Protein AF-A0A496XN53-F1 (afdb_monomer)

Foldseek 3Di:
DPPPVVV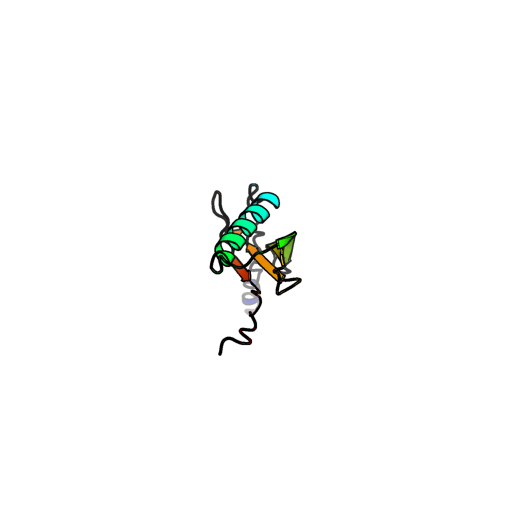VVPPDPPPPLPLQDAPPLPDPVVVQVVLVVVVCVVCVVPVPWDKDFDDWDWDWDQDPSSWIKIKIWTFIATPVGHGWIWMWMFTNVQDDPNDRDTPDTDGPPDPPPPPDDD

Mean predicted aligned error: 11.01 Å

pLDDT: mean 79.46, std 17.75, range [36.06, 97.62]

Sequence (118 aa):
MRLILAFLLLTSIQGYAQDSNFPFWFSSERAKIQAIKEFISSMNIQPEVLYKLTRVSFSKDTYISGSITAEVSIYFETYSCKNNIFKVTWYPNSCSENYCTPFLIQSYPCRQNLLNGD

Solvent-accessible surface area (backbone atoms only — not comparable to full-atom values): 7449 Å² total; per-residue (Å²): 145,89,84,69,76,76,69,69,76,70,70,6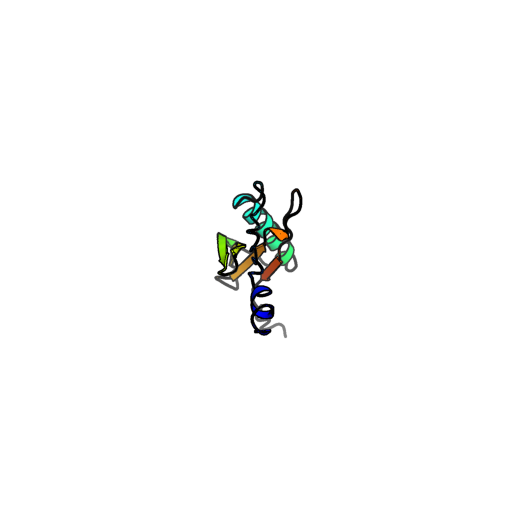6,84,78,77,72,69,74,68,55,64,63,57,91,83,71,39,71,66,56,51,46,55,52,44,51,51,53,48,50,66,65,51,63,80,46,82,88,64,63,75,45,77,78,46,79,48,74,50,73,50,73,44,96,75,54,49,41,38,39,38,31,41,37,30,32,30,43,94,92,43,74,85,31,50,37,37,34,30,34,43,34,86,42,46,58,102,86,50,65,52,68,75,43,79,47,73,60,72,77,78,71,78,86,75,83,90,134

Structure (mmCIF, N/CA/C/O backbone):
data_AF-A0A496XN53-F1
#
_entry.id   AF-A0A496XN53-F1
#
loop_
_atom_site.group_PDB
_atom_site.id
_atom_site.type_symbol
_atom_site.label_atom_id
_atom_site.label_alt_id
_atom_site.label_comp_id
_atom_site.label_asym_id
_atom_site.label_entity_id
_atom_site.label_seq_id
_atom_site.pdbx_PDB_ins_code
_atom_site.Cartn_x
_atom_site.Cartn_y
_atom_site.Cartn_z
_atom_site.occupancy
_atom_site.B_iso_or_equiv
_atom_site.auth_seq_id
_atom_site.auth_comp_id
_atom_site.auth_asym_id
_atom_site.auth_atom_id
_atom_site.pdbx_PDB_model_num
ATOM 1 N N . MET A 1 1 ? 34.261 -37.174 -38.606 1.00 47.75 1 MET A N 1
ATOM 2 C CA . MET A 1 1 ? 34.236 -35.699 -38.468 1.00 47.75 1 MET A CA 1
ATOM 3 C C . MET A 1 1 ? 32.877 -35.143 -38.927 1.00 47.75 1 MET A C 1
ATOM 5 O O . MET A 1 1 ? 32.786 -34.545 -39.986 1.00 47.75 1 MET A O 1
ATOM 9 N N . ARG A 1 2 ? 31.790 -35.415 -38.184 1.00 53.19 2 ARG A N 1
ATOM 10 C CA . ARG A 1 2 ? 30.412 -34.935 -38.469 1.00 53.19 2 ARG A CA 1
ATOM 11 C C . ARG A 1 2 ? 29.575 -34.771 -37.181 1.00 53.19 2 ARG A C 1
ATOM 13 O O . ARG A 1 2 ? 28.380 -35.021 -37.183 1.00 53.19 2 ARG A O 1
ATOM 20 N N . LEU A 1 3 ? 30.204 -34.411 -36.059 1.00 50.91 3 LEU A N 1
ATOM 21 C CA . LEU A 1 3 ? 29.542 -34.437 -34.740 1.00 50.91 3 LEU A CA 1
ATOM 22 C C . LEU A 1 3 ? 29.861 -33.217 -33.861 1.00 50.91 3 LEU A C 1
ATOM 24 O O . LEU A 1 3 ? 29.775 -33.294 -32.645 1.00 50.91 3 LEU A O 1
ATOM 28 N N . ILE A 1 4 ? 30.253 -32.092 -34.472 1.00 56.03 4 ILE A N 1
ATOM 29 C CA . ILE A 1 4 ? 30.646 -30.871 -33.737 1.00 56.03 4 ILE A CA 1
ATOM 30 C C . ILE A 1 4 ? 29.710 -29.683 -34.040 1.00 56.03 4 ILE A C 1
ATOM 32 O O . ILE A 1 4 ? 29.687 -28.713 -33.293 1.00 56.03 4 ILE A O 1
ATOM 36 N N . LEU A 1 5 ? 28.850 -29.760 -35.066 1.00 52.28 5 LEU A N 1
ATOM 37 C CA . LEU A 1 5 ? 27.966 -28.636 -35.419 1.00 52.28 5 LEU A CA 1
ATOM 38 C C . LEU A 1 5 ? 26.712 -28.486 -34.540 1.00 52.28 5 LEU A C 1
ATOM 40 O O . LEU A 1 5 ? 26.126 -27.411 -34.529 1.00 52.28 5 LEU A O 1
ATOM 44 N N . ALA A 1 6 ? 26.302 -29.507 -33.782 1.00 54.91 6 ALA A N 1
ATOM 45 C CA . ALA A 1 6 ? 25.071 -29.424 -32.987 1.00 54.91 6 ALA A CA 1
ATOM 46 C C . ALA A 1 6 ? 25.243 -28.674 -31.650 1.00 54.91 6 ALA A C 1
ATOM 48 O O . ALA A 1 6 ? 24.259 -28.217 -31.078 1.00 54.91 6 ALA A O 1
ATOM 49 N N . PHE A 1 7 ? 26.476 -28.508 -31.156 1.00 51.50 7 PHE A N 1
ATOM 50 C CA . PHE A 1 7 ? 26.728 -27.873 -29.854 1.00 51.50 7 PHE A CA 1
ATOM 51 C C . PHE A 1 7 ? 26.786 -26.335 -29.925 1.00 51.50 7 PHE A C 1
ATOM 53 O O . PHE A 1 7 ? 26.658 -25.661 -28.908 1.00 51.50 7 PHE A O 1
ATOM 60 N N . LEU A 1 8 ? 26.922 -25.766 -31.129 1.00 51.31 8 LEU A N 1
ATOM 61 C CA . LEU A 1 8 ? 26.965 -24.315 -31.356 1.00 51.31 8 LEU A CA 1
ATOM 62 C C . LEU A 1 8 ? 25.579 -23.652 -31.426 1.00 51.31 8 LEU A C 1
ATOM 64 O O . LEU A 1 8 ? 25.502 -22.433 -31.483 1.00 51.31 8 LEU A O 1
ATOM 68 N N . LEU A 1 9 ? 24.488 -24.425 -31.369 1.00 50.50 9 LEU A N 1
ATOM 69 C CA . LEU A 1 9 ? 23.118 -23.899 -31.248 1.00 50.50 9 LEU A CA 1
ATOM 70 C C . LEU A 1 9 ? 22.667 -23.706 -29.788 1.00 50.50 9 LEU A C 1
ATOM 72 O O . LEU A 1 9 ? 21.555 -23.250 -29.546 1.00 50.50 9 LEU A O 1
ATOM 76 N N . LEU A 1 10 ? 23.526 -24.020 -28.811 1.00 52.69 10 LEU A N 1
ATOM 77 C CA . LEU A 1 10 ? 23.281 -23.771 -27.384 1.00 52.69 10 LEU A CA 1
ATOM 78 C C . LEU A 1 10 ? 23.838 -22.417 -26.912 1.00 52.69 10 LEU A C 1
ATOM 80 O O . LEU A 1 10 ? 23.864 -22.145 -25.711 1.00 52.69 10 LEU A O 1
ATOM 84 N N . THR A 1 11 ? 24.295 -21.554 -27.826 1.00 52.69 11 THR A N 1
ATOM 85 C CA . THR A 1 11 ? 24.772 -20.215 -27.472 1.00 52.69 11 THR A CA 1
ATOM 86 C C . THR A 1 11 ? 23.610 -19.346 -27.006 1.00 52.69 11 THR A C 1
ATOM 88 O O . THR A 1 11 ? 22.884 -18.758 -27.803 1.00 52.69 11 THR A O 1
ATOM 91 N N . SER A 1 12 ? 23.486 -19.283 -25.681 1.00 52.75 12 SER A N 1
ATOM 92 C CA . SER A 1 12 ? 23.021 -18.138 -24.905 1.00 52.75 12 SER A CA 1
ATOM 93 C C . SER A 1 12 ? 21.738 -17.486 -25.416 1.00 52.75 12 SER A C 1
ATOM 95 O O . SER A 1 12 ? 21.775 -16.447 -26.077 1.00 52.75 12 SER A O 1
ATOM 97 N N . ILE A 1 13 ? 20.594 -18.016 -24.979 1.00 55.91 13 ILE A N 1
ATOM 98 C CA . ILE A 1 13 ? 19.444 -17.143 -24.741 1.00 55.91 13 ILE A CA 1
ATOM 99 C C . ILE A 1 13 ? 19.921 -16.173 -23.658 1.00 55.91 13 ILE A C 1
ATOM 101 O O . ILE A 1 13 ? 20.003 -16.533 -22.484 1.00 55.91 13 ILE A O 1
ATOM 105 N N . GLN A 1 14 ? 20.335 -14.973 -24.059 1.00 47.38 14 GLN A N 1
ATOM 106 C CA . GLN A 1 14 ? 20.513 -13.871 -23.129 1.00 47.38 14 GLN A CA 1
ATOM 107 C C . GLN A 1 14 ? 19.115 -13.556 -22.605 1.00 47.38 14 GLN A C 1
ATOM 109 O O . GLN A 1 14 ? 18.349 -12.815 -23.216 1.00 47.38 14 GLN A O 1
ATOM 114 N N . GLY A 1 15 ? 18.744 -14.223 -21.512 1.00 48.41 15 GLY A N 1
ATOM 115 C CA . GLY A 1 15 ? 17.586 -13.864 -20.719 1.00 48.41 15 GLY A CA 1
ATOM 116 C C . GLY A 1 15 ? 17.880 -12.506 -20.112 1.00 48.41 15 GLY A C 1
ATOM 117 O O . GLY A 1 15 ? 18.412 -12.418 -19.010 1.00 48.41 15 GLY A O 1
ATOM 118 N N . TYR A 1 16 ? 17.609 -11.447 -20.866 1.00 50.66 16 TYR A N 1
ATOM 119 C CA . TYR A 1 16 ? 17.582 -10.106 -20.326 1.00 50.66 16 TYR A CA 1
ATOM 120 C C . TYR A 1 16 ? 16.410 -10.069 -19.346 1.00 50.66 16 TYR A C 1
ATOM 122 O O . TYR A 1 16 ? 15.253 -9.976 -19.753 1.00 50.66 16 TYR A O 1
ATOM 130 N N . ALA A 1 17 ? 16.703 -10.201 -18.051 1.00 50.91 17 ALA A N 1
ATOM 131 C CA . ALA A 1 17 ? 15.797 -9.737 -17.016 1.00 50.91 17 ALA A CA 1
ATOM 132 C C . ALA A 1 17 ? 15.671 -8.230 -17.243 1.00 50.91 17 ALA A C 1
ATOM 134 O O . ALA A 1 17 ? 16.588 -7.463 -16.960 1.00 50.91 17 ALA A O 1
ATOM 135 N N . GLN A 1 18 ? 14.605 -7.819 -17.923 1.00 52.44 18 GLN A N 1
ATOM 136 C CA . GLN A 1 18 ? 14.360 -6.414 -18.173 1.00 52.44 18 GLN A CA 1
ATOM 137 C C . GLN A 1 18 ? 13.988 -5.812 -16.819 1.00 52.44 18 GLN A C 1
ATOM 139 O O . GLN A 1 18 ? 12.891 -6.058 -16.317 1.00 52.44 18 GLN A O 1
ATOM 144 N N . ASP A 1 19 ? 14.925 -5.091 -16.204 1.00 58.47 19 ASP A N 1
ATOM 145 C CA . ASP A 1 19 ? 14.693 -4.352 -14.966 1.00 58.47 19 ASP A CA 1
ATOM 146 C C . ASP A 1 19 ? 13.572 -3.336 -15.215 1.00 58.47 19 ASP A C 1
ATOM 148 O O . ASP A 1 19 ? 13.784 -2.232 -15.726 1.00 58.47 19 ASP A O 1
ATOM 152 N N . SER A 1 20 ? 12.334 -3.718 -14.910 1.00 75.75 20 SER A N 1
ATOM 153 C CA . SER A 1 20 ? 11.208 -2.801 -14.981 1.00 75.75 20 SER A CA 1
ATOM 154 C C . SER A 1 20 ? 11.336 -1.857 -13.791 1.00 75.75 20 SER A C 1
ATOM 156 O O . SER A 1 20 ? 11.183 -2.286 -12.651 1.00 75.75 20 SER A O 1
ATOM 158 N N . ASN A 1 21 ? 11.647 -0.587 -14.031 1.00 87.62 21 ASN A N 1
ATOM 159 C CA . ASN A 1 21 ? 11.671 0.434 -12.987 1.00 87.62 21 ASN A CA 1
ATOM 160 C C . ASN A 1 21 ? 10.296 1.082 -12.846 1.00 87.62 21 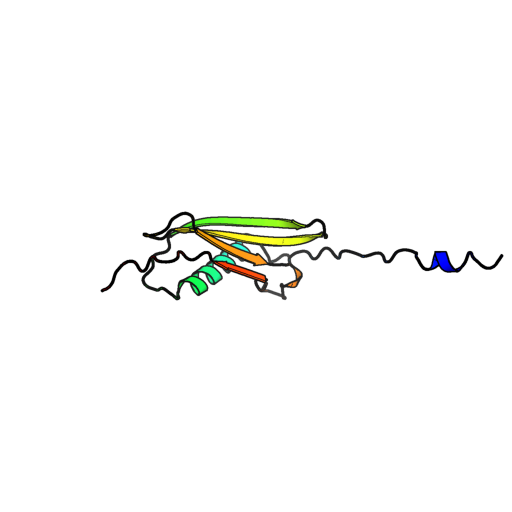ASN A C 1
ATOM 162 O O . ASN A 1 21 ? 9.579 1.261 -13.831 1.00 87.62 21 ASN A O 1
ATOM 166 N N . PHE A 1 22 ? 9.933 1.469 -11.621 1.00 91.25 22 PHE A N 1
ATOM 167 C CA . PHE A 1 22 ? 8.737 2.282 -11.411 1.00 91.25 22 PHE A CA 1
ATOM 168 C C . PHE A 1 22 ? 8.844 3.607 -12.185 1.00 91.25 22 PHE A C 1
ATOM 170 O O . PHE A 1 22 ? 9.931 4.194 -12.224 1.00 91.25 22 PHE A O 1
ATOM 177 N N . PRO A 1 23 ? 7.736 4.123 -12.748 1.00 91.38 23 PRO A N 1
ATOM 178 C CA . PRO A 1 23 ? 7.726 5.439 -13.375 1.00 91.38 23 PRO A CA 1
ATOM 179 C C . PRO A 1 23 ? 8.199 6.537 -12.415 1.00 91.38 23 PRO A C 1
ATOM 181 O O . PRO A 1 23 ? 7.972 6.455 -11.208 1.00 91.38 23 PRO A O 1
ATOM 184 N N . PHE A 1 24 ? 8.795 7.608 -12.947 1.00 91.81 24 PHE A N 1
ATOM 185 C CA . PHE A 1 24 ? 9.355 8.704 -12.138 1.00 91.81 24 PHE A CA 1
ATOM 186 C C . PHE A 1 24 ? 8.325 9.365 -11.207 1.00 91.81 24 PHE A C 1
ATOM 188 O O . PHE A 1 24 ? 8.673 9.879 -10.145 1.00 91.81 24 PHE A O 1
ATOM 195 N N . TRP A 1 25 ? 7.048 9.353 -11.597 1.00 92.88 25 TRP A N 1
ATOM 196 C CA . TRP A 1 25 ? 5.961 9.914 -10.806 1.00 92.88 25 TRP A CA 1
ATOM 197 C C . TRP A 1 25 ? 5.514 8.986 -9.667 1.00 92.88 25 TRP A C 1
ATOM 199 O O . TRP A 1 25 ? 4.773 9.432 -8.793 1.00 92.88 25 TRP A O 1
ATOM 209 N N . PHE A 1 26 ? 5.927 7.714 -9.637 1.00 93.00 26 PHE A N 1
ATOM 210 C CA . PHE A 1 26 ? 5.604 6.783 -8.557 1.00 93.00 26 PHE A CA 1
ATOM 211 C C . PHE A 1 26 ? 6.552 7.008 -7.368 1.00 93.00 26 PHE A C 1
ATOM 213 O O . PHE A 1 26 ? 7.580 6.345 -7.192 1.00 93.00 26 PHE A O 1
ATOM 220 N N . SER A 1 27 ? 6.209 8.003 -6.551 1.00 94.12 27 SER A N 1
ATOM 221 C CA . SER A 1 27 ? 6.928 8.343 -5.324 1.00 94.12 27 SER A CA 1
ATOM 222 C C . SER A 1 27 ? 6.404 7.564 -4.116 1.00 94.12 27 SER A C 1
ATOM 224 O O . SER A 1 27 ? 5.269 7.084 -4.100 1.00 94.12 27 SER A O 1
ATOM 226 N N . SER A 1 28 ? 7.216 7.487 -3.058 1.00 95.44 28 SER A N 1
ATOM 227 C CA . SER A 1 28 ? 6.801 6.898 -1.777 1.00 95.44 28 SER A CA 1
ATOM 228 C C . SER A 1 28 ? 5.575 7.605 -1.188 1.00 95.44 28 SER A C 1
ATOM 230 O O . SER A 1 28 ? 4.700 6.957 -0.625 1.00 95.44 28 SER A O 1
ATOM 232 N N . GLU A 1 29 ? 5.477 8.924 -1.345 1.00 96.19 29 GLU A N 1
ATOM 233 C CA . GLU A 1 29 ? 4.336 9.718 -0.889 1.00 96.19 29 GLU A CA 1
ATOM 234 C C . GLU A 1 29 ? 3.057 9.369 -1.657 1.00 96.19 29 GLU A C 1
ATOM 236 O O . GLU A 1 29 ? 2.026 9.093 -1.044 1.00 96.19 29 GLU A O 1
ATOM 241 N N . ARG A 1 30 ? 3.128 9.280 -2.992 1.00 94.38 30 ARG A N 1
ATOM 242 C CA . ARG A 1 30 ? 1.985 8.866 -3.817 1.00 94.38 30 ARG A CA 1
ATOM 243 C C . ARG A 1 30 ? 1.543 7.441 -3.502 1.00 94.38 30 ARG A C 1
ATOM 245 O O . ARG A 1 30 ? 0.343 7.218 -3.361 1.00 94.38 30 ARG A O 1
ATOM 252 N N . ALA A 1 31 ? 2.485 6.514 -3.327 1.00 95.12 31 ALA A N 1
ATOM 253 C CA . ALA A 1 31 ? 2.181 5.142 -2.927 1.00 95.12 31 ALA A CA 1
ATOM 254 C C . ALA A 1 31 ? 1.461 5.099 -1.569 1.00 95.12 31 ALA A C 1
ATOM 256 O O . ALA A 1 31 ? 0.442 4.427 -1.429 1.00 95.12 31 ALA A O 1
ATOM 257 N N . LYS A 1 32 ? 1.928 5.872 -0.576 1.00 96.75 32 LYS A N 1
ATOM 258 C CA . LYS A 1 32 ? 1.268 5.974 0.737 1.00 96.75 32 LYS A CA 1
ATOM 259 C C . LYS A 1 32 ? -0.146 6.543 0.635 1.00 96.75 32 LYS A C 1
ATOM 261 O O . LYS A 1 32 ? -1.060 5.989 1.237 1.00 96.75 32 LYS A O 1
ATOM 266 N N . ILE A 1 33 ? -0.343 7.617 -0.133 1.00 95.94 33 ILE A N 1
ATOM 267 C CA . ILE A 1 33 ? -1.670 8.218 -0.343 1.00 95.94 33 ILE A CA 1
ATOM 268 C C . ILE A 1 33 ? -2.616 7.214 -1.009 1.00 95.94 33 ILE A C 1
ATOM 270 O O . ILE A 1 33 ? -3.758 7.075 -0.577 1.00 95.94 33 ILE A O 1
ATOM 274 N N . GLN A 1 34 ? -2.153 6.502 -2.041 1.00 94.75 34 GLN A N 1
ATOM 275 C CA . GLN A 1 34 ? -2.948 5.464 -2.698 1.00 94.75 34 GLN A CA 1
ATOM 276 C C . GLN A 1 34 ? -3.296 4.331 -1.727 1.00 94.75 34 GLN A C 1
ATOM 278 O O . GLN A 1 34 ? -4.467 3.989 -1.614 1.00 94.75 34 GLN A O 1
ATOM 283 N N . ALA A 1 35 ? -2.336 3.831 -0.945 1.00 95.81 35 ALA A N 1
ATOM 284 C C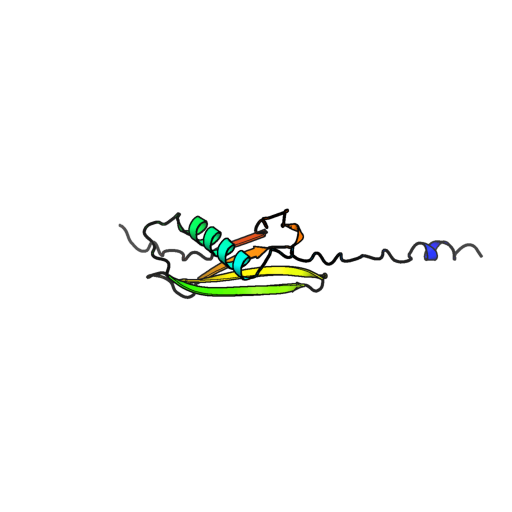A . ALA A 1 35 ? -2.596 2.799 0.058 1.00 95.81 35 ALA A CA 1
ATOM 285 C C . ALA A 1 35 ? -3.649 3.222 1.093 1.00 95.81 35 ALA A C 1
ATOM 287 O O . ALA A 1 35 ? -4.484 2.413 1.484 1.00 95.81 35 ALA A O 1
ATOM 288 N N . ILE A 1 36 ? -3.634 4.485 1.534 1.00 95.62 36 ILE A N 1
ATOM 289 C CA . ILE A 1 36 ? -4.633 5.013 2.475 1.00 95.62 36 ILE A CA 1
ATOM 290 C C . ILE A 1 36 ? -6.023 5.044 1.831 1.00 95.62 36 ILE A C 1
ATOM 292 O O . ILE A 1 36 ? -7.003 4.720 2.497 1.00 95.62 36 ILE A O 1
ATOM 296 N N . LYS A 1 37 ? -6.128 5.391 0.542 1.00 94.25 37 LYS A N 1
ATOM 297 C CA . LYS A 1 37 ? -7.406 5.330 -0.183 1.00 94.25 37 LYS A CA 1
ATOM 298 C C . LYS A 1 37 ? -7.938 3.899 -0.257 1.00 94.25 37 LYS A C 1
ATOM 300 O O . LYS A 1 37 ? -9.107 3.686 0.052 1.00 94.25 37 LYS A O 1
ATOM 305 N N . GLU A 1 38 ? -7.078 2.933 -0.580 1.00 93.38 38 GLU A N 1
ATOM 306 C CA . GLU A 1 38 ? -7.440 1.508 -0.591 1.00 93.38 38 GLU A CA 1
ATOM 307 C C . GLU A 1 38 ? -7.860 1.017 0.799 1.00 93.38 38 GLU A C 1
ATOM 309 O O . GLU A 1 38 ? -8.847 0.294 0.939 1.00 93.38 38 GLU A O 1
ATOM 314 N N . PHE A 1 39 ? -7.155 1.454 1.846 1.00 92.50 39 PHE A N 1
ATOM 315 C CA . PHE A 1 39 ? -7.500 1.153 3.232 1.00 92.50 39 PHE A CA 1
ATOM 316 C C . PHE A 1 39 ? -8.885 1.689 3.595 1.00 92.50 39 PHE A C 1
ATOM 318 O O . PHE A 1 39 ? -9.717 0.929 4.080 1.00 92.50 39 PHE A O 1
ATOM 325 N N . ILE A 1 40 ? -9.161 2.969 3.326 1.00 90.69 40 ILE A N 1
ATOM 326 C CA . ILE A 1 40 ? -10.471 3.576 3.599 1.00 90.69 40 ILE A CA 1
ATOM 327 C C . ILE A 1 40 ? -11.558 2.825 2.831 1.00 90.69 40 ILE A C 1
ATOM 329 O O . ILE A 1 40 ? -12.553 2.432 3.429 1.00 90.69 40 ILE A O 1
ATOM 333 N N . SER A 1 41 ? -11.347 2.562 1.538 1.00 89.38 41 SER A N 1
ATOM 334 C CA . SER A 1 41 ? -12.302 1.824 0.707 1.00 89.38 41 SER A CA 1
ATOM 335 C C . SER A 1 41 ? -12.585 0.426 1.260 1.00 89.38 41 SER A C 1
ATOM 337 O O . SER A 1 41 ? -13.735 -0.005 1.290 1.00 89.38 41 SER A O 1
ATOM 339 N N . SER A 1 42 ? -11.550 -0.269 1.737 1.00 87.00 42 SER A N 1
ATOM 340 C CA . SER A 1 42 ? -11.671 -1.623 2.287 1.00 87.00 42 SER A CA 1
ATOM 341 C C . SER A 1 42 ? -12.353 -1.645 3.657 1.00 87.00 42 SER A C 1
ATOM 343 O O . SER A 1 42 ? -13.085 -2.581 3.967 1.00 87.00 42 SER A O 1
ATOM 345 N N . MET A 1 43 ? -12.113 -0.628 4.490 1.00 82.38 43 MET A N 1
ATOM 346 C CA . MET A 1 43 ? -12.614 -0.574 5.868 1.00 82.38 43 MET A CA 1
ATOM 347 C C . MET A 1 43 ? -13.990 0.090 5.990 1.00 82.38 43 MET A C 1
ATOM 349 O O . MET A 1 43 ? -14.700 -0.163 6.960 1.00 82.38 43 MET A O 1
ATOM 353 N N . ASN A 1 44 ? -14.422 0.869 4.992 1.00 75.31 44 ASN A N 1
ATOM 354 C CA . ASN A 1 44 ? -15.737 1.524 4.967 1.00 75.31 44 ASN A CA 1
ATOM 355 C C . ASN A 1 44 ? -16.930 0.542 4.905 1.00 75.31 44 ASN A C 1
ATOM 357 O O . ASN A 1 44 ? -18.084 0.957 4.900 1.00 75.31 44 ASN A O 1
ATOM 361 N N . ILE A 1 45 ? -16.670 -0.768 4.873 1.00 69.19 45 ILE A N 1
ATOM 362 C CA . ILE A 1 45 ? -17.686 -1.822 4.980 1.00 69.19 45 ILE A CA 1
ATOM 363 C C . ILE A 1 45 ? -18.227 -1.928 6.425 1.00 69.19 45 ILE A C 1
ATOM 365 O O . ILE A 1 45 ? -19.343 -2.399 6.624 1.00 69.19 45 ILE A O 1
ATOM 369 N N . GLN A 1 46 ? -17.473 -1.470 7.436 1.00 71.75 46 GLN A N 1
ATOM 370 C CA . GLN A 1 46 ? -17.870 -1.496 8.852 1.00 71.75 46 GLN A CA 1
ATOM 371 C C . GLN A 1 46 ? -17.905 -0.068 9.434 1.00 71.75 46 GLN A C 1
ATOM 373 O O . GLN A 1 46 ? -16.977 0.325 10.143 1.00 71.75 46 GLN A O 1
ATOM 378 N N . PRO A 1 47 ? -18.955 0.728 9.150 1.00 68.81 47 PRO A N 1
ATOM 379 C CA . PRO A 1 47 ? -18.992 2.162 9.470 1.00 68.81 47 PRO A CA 1
ATOM 380 C C . PRO A 1 47 ? -18.910 2.477 10.972 1.00 68.81 47 PRO A C 1
ATOM 382 O O . PRO A 1 47 ? -18.529 3.582 11.351 1.00 68.81 47 PRO A O 1
ATOM 385 N N . GLU A 1 48 ? -19.241 1.516 11.834 1.00 79.19 48 GLU A N 1
ATOM 386 C CA . GLU A 1 48 ? -19.224 1.676 13.293 1.00 79.19 48 GLU A CA 1
ATOM 387 C C . GLU A 1 48 ? -17.844 1.418 13.920 1.00 79.19 48 GLU A C 1
ATOM 389 O O . GLU A 1 48 ? -17.621 1.710 15.096 1.00 79.19 48 GLU A O 1
ATOM 394 N N . VAL A 1 49 ? -16.887 0.880 13.155 1.00 82.06 49 VAL A N 1
ATOM 395 C CA . VAL A 1 49 ? -15.552 0.570 13.670 1.00 82.06 49 VAL A CA 1
ATOM 396 C C . VAL A 1 49 ? -14.636 1.779 13.513 1.00 82.06 49 VAL A C 1
ATOM 398 O O . VAL A 1 49 ? -14.341 2.239 12.413 1.00 82.06 49 VAL A O 1
ATOM 401 N N . LEU A 1 50 ? -14.121 2.270 14.640 1.00 85.69 50 LEU A N 1
ATOM 402 C CA . LEU A 1 50 ? -13.098 3.311 14.651 1.00 85.69 50 LEU A CA 1
ATOM 403 C C . LEU A 1 50 ? -11.711 2.695 14.457 1.00 85.69 50 LEU A C 1
ATOM 405 O O . LEU A 1 50 ? -11.214 1.955 15.312 1.00 85.69 50 LEU A O 1
ATOM 409 N N . TYR A 1 51 ? -11.073 3.047 13.343 1.00 88.19 51 TYR A N 1
ATOM 410 C CA . TYR A 1 51 ? -9.712 2.643 13.009 1.00 88.19 51 TYR A CA 1
ATOM 411 C C . TYR A 1 51 ? -8.729 3.773 13.316 1.00 88.19 51 TYR A C 1
ATOM 413 O O . TYR A 1 51 ? -8.832 4.875 12.778 1.00 88.19 51 TYR A O 1
ATOM 421 N N . LYS A 1 52 ? -7.729 3.493 14.150 1.00 91.69 52 LYS A N 1
ATOM 422 C CA . LYS A 1 52 ? -6.614 4.399 14.432 1.00 91.69 52 LYS A CA 1
ATOM 423 C C . LYS A 1 52 ? -5.379 3.933 13.676 1.00 91.69 52 LYS A C 1
ATOM 425 O O . LYS A 1 52 ? -4.826 2.882 13.992 1.00 91.69 52 LYS A O 1
ATOM 430 N N . LEU A 1 53 ? -4.909 4.736 12.725 1.00 93.31 53 LEU A N 1
ATOM 431 C CA . LEU A 1 53 ? -3.622 4.510 12.070 1.00 93.31 53 LEU A CA 1
ATOM 432 C C . LEU A 1 53 ? -2.497 4.852 13.051 1.00 93.31 53 LEU A C 1
ATOM 434 O O . LEU A 1 53 ? -2.468 5.942 13.622 1.00 93.31 53 LEU A O 1
ATOM 438 N N . THR A 1 54 ? -1.567 3.924 13.246 1.00 94.50 54 THR A N 1
ATOM 439 C CA . THR A 1 54 ? -0.413 4.105 14.137 1.00 94.50 54 THR A CA 1
ATOM 440 C C . THR A 1 54 ? 0.867 4.365 13.359 1.00 94.50 54 THR A C 1
ATOM 442 O O . THR A 1 54 ? 1.723 5.121 13.814 1.00 94.50 54 THR A O 1
ATOM 445 N N . ARG A 1 55 ? 1.003 3.775 12.167 1.00 96.00 55 ARG A N 1
ATOM 446 C CA . ARG A 1 55 ? 2.180 3.943 11.312 1.00 96.00 55 ARG A CA 1
ATOM 447 C C . ARG A 1 55 ? 1.841 3.648 9.857 1.00 96.00 55 ARG A C 1
ATOM 449 O O . ARG A 1 55 ? 1.064 2.749 9.570 1.00 96.00 55 ARG A O 1
ATOM 456 N N . VAL A 1 56 ? 2.497 4.352 8.937 1.00 96.75 56 VAL A N 1
ATOM 457 C CA . VAL A 1 56 ? 2.491 4.017 7.507 1.00 96.75 56 VAL A CA 1
ATOM 458 C C . VAL A 1 56 ? 3.933 3.905 7.024 1.00 96.75 56 VAL A C 1
ATOM 460 O O . VAL A 1 56 ? 4.669 4.897 7.005 1.00 96.75 56 VAL A O 1
ATOM 463 N N . SER A 1 57 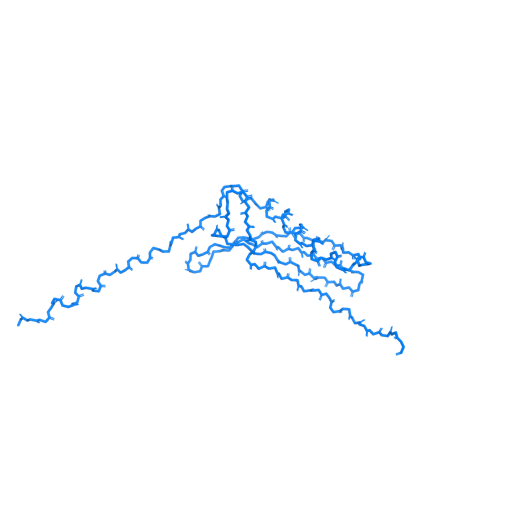? 4.359 2.701 6.653 1.00 97.25 57 SER A N 1
ATOM 464 C CA . SER A 1 57 ? 5.704 2.434 6.137 1.00 97.25 57 SER A CA 1
ATOM 465 C C . SER A 1 57 ? 5.675 2.135 4.648 1.00 97.25 57 SER A C 1
ATOM 467 O O . SER A 1 57 ? 4.715 1.573 4.138 1.00 97.25 57 SER A O 1
ATOM 469 N N . PHE A 1 58 ? 6.752 2.512 3.970 1.00 97.25 58 PHE A N 1
ATOM 470 C CA . PHE A 1 58 ? 6.985 2.226 2.563 1.00 97.25 58 PHE A CA 1
ATOM 471 C C . PHE A 1 58 ? 8.303 1.465 2.446 1.00 97.25 58 PHE A C 1
ATOM 473 O O . PHE A 1 58 ? 9.296 1.909 3.030 1.00 97.25 58 PHE A O 1
ATOM 480 N N . SER A 1 59 ? 8.314 0.370 1.698 1.00 96.12 59 SER A N 1
ATOM 481 C CA . SER A 1 59 ? 9.520 -0.364 1.317 1.00 96.12 59 SER A CA 1
ATOM 482 C C . SER A 1 59 ? 9.538 -0.602 -0.190 1.00 96.12 59 SER A C 1
ATOM 484 O O . SER A 1 59 ? 8.494 -0.668 -0.843 1.00 96.12 59 SER A O 1
ATOM 486 N N . LYS A 1 60 ? 10.747 -0.697 -0.747 1.00 92.62 60 LYS A N 1
ATOM 487 C CA . LYS A 1 60 ? 10.983 -1.247 -2.081 1.00 92.62 60 LYS A CA 1
ATOM 488 C C . LYS A 1 60 ? 11.916 -2.431 -1.923 1.00 92.62 60 LYS A C 1
ATOM 490 O O . LYS A 1 60 ? 12.971 -2.265 -1.315 1.00 92.62 60 LYS A O 1
ATOM 495 N N . ASP A 1 61 ? 11.534 -3.563 -2.490 1.00 88.25 61 ASP A N 1
ATOM 496 C CA . ASP A 1 61 ? 12.322 -4.788 -2.447 1.00 88.25 61 ASP A CA 1
ATOM 497 C C . ASP A 1 61 ? 12.707 -5.195 -3.870 1.00 88.25 61 ASP A C 1
ATOM 499 O O . ASP A 1 61 ? 11.921 -5.046 -4.807 1.00 88.25 61 ASP A O 1
ATOM 503 N N . THR A 1 62 ? 13.930 -5.698 -4.028 1.00 84.31 62 THR A N 1
ATOM 504 C CA . THR A 1 62 ? 14.428 -6.248 -5.293 1.00 84.31 62 THR A CA 1
ATOM 505 C C . THR A 1 62 ? 14.634 -7.745 -5.109 1.00 84.31 62 THR A C 1
ATOM 507 O O . THR A 1 62 ? 15.446 -8.171 -4.287 1.00 84.31 62 THR A O 1
ATOM 510 N N . TYR A 1 63 ? 13.890 -8.553 -5.858 1.00 76.31 63 TYR A N 1
ATOM 511 C CA . TYR A 1 63 ? 14.014 -10.007 -5.831 1.00 76.31 63 TYR A CA 1
ATOM 512 C C . TYR A 1 63 ? 15.245 -10.474 -6.611 1.00 76.31 63 TYR A C 1
ATOM 514 O O . TYR A 1 63 ? 15.751 -9.780 -7.489 1.00 76.31 63 TYR A O 1
ATOM 522 N N . ILE A 1 64 ? 15.686 -11.705 -6.337 1.00 66.12 64 ILE A N 1
ATOM 523 C CA . ILE A 1 64 ? 16.814 -12.358 -7.030 1.00 66.12 64 ILE A CA 1
ATOM 524 C C . ILE A 1 64 ? 16.578 -12.427 -8.554 1.00 66.12 64 ILE A C 1
ATOM 526 O O . ILE A 1 64 ? 17.528 -12.432 -9.329 1.00 66.12 64 ILE A O 1
ATOM 530 N N . SER A 1 65 ? 15.315 -12.415 -8.993 1.00 72.06 65 SER A N 1
ATOM 531 C CA . SER A 1 65 ? 14.906 -12.334 -10.401 1.00 72.06 65 SER A CA 1
ATOM 532 C C . SER A 1 65 ? 15.089 -10.952 -11.051 1.00 72.06 65 SER A C 1
ATOM 534 O O . SER A 1 65 ? 14.724 -10.797 -12.213 1.00 72.06 65 SER A O 1
ATOM 536 N N . GLY A 1 66 ? 15.565 -9.939 -10.318 1.00 71.88 66 GLY A N 1
ATOM 537 C CA . GLY A 1 66 ? 15.620 -8.535 -10.757 1.00 71.88 66 GLY A CA 1
ATOM 538 C C . GLY A 1 66 ? 14.282 -7.795 -10.642 1.00 71.88 66 GLY A C 1
ATOM 539 O O . GLY A 1 66 ? 14.203 -6.587 -10.842 1.00 71.88 66 GLY A O 1
ATOM 540 N N . SER A 1 67 ? 13.203 -8.495 -10.278 1.00 79.44 67 SER A N 1
ATOM 541 C CA . SER A 1 67 ? 11.885 -7.880 -10.113 1.00 79.44 67 SER A CA 1
ATOM 542 C C . SER A 1 67 ? 11.890 -6.912 -8.931 1.00 79.44 67 SER A C 1
ATOM 544 O O . SER A 1 67 ? 12.296 -7.280 -7.832 1.00 79.44 67 SER A O 1
ATOM 546 N N . ILE A 1 68 ? 11.403 -5.691 -9.148 1.00 88.81 68 ILE A N 1
ATOM 547 C CA . ILE A 1 68 ? 11.253 -4.675 -8.103 1.00 88.81 68 ILE A CA 1
ATOM 548 C C . ILE A 1 68 ? 9.791 -4.654 -7.660 1.00 88.81 68 ILE A C 1
ATOM 550 O 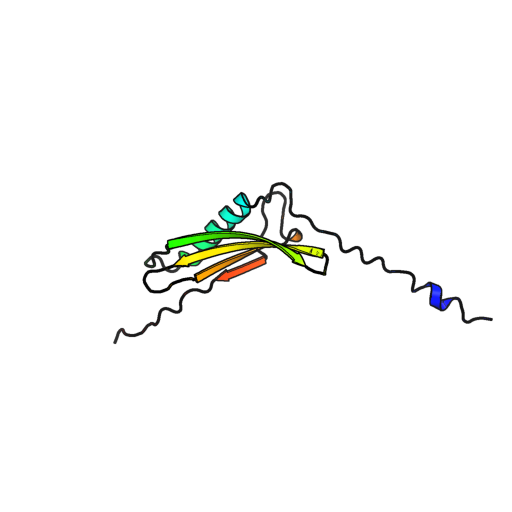O . ILE A 1 68 ? 8.894 -4.610 -8.500 1.00 88.81 68 ILE A O 1
ATOM 554 N N . THR A 1 69 ? 9.537 -4.636 -6.356 1.00 92.81 69 THR A N 1
ATOM 555 C CA . THR A 1 69 ? 8.216 -4.349 -5.785 1.00 92.81 69 THR A CA 1
ATOM 556 C C . THR A 1 69 ? 8.262 -3.107 -4.919 1.00 92.81 69 THR A C 1
ATOM 558 O O . THR A 1 69 ? 9.305 -2.709 -4.403 1.00 92.81 69 THR A O 1
ATOM 561 N N . ALA A 1 70 ? 7.107 -2.470 -4.770 1.00 95.19 70 ALA A N 1
ATOM 562 C CA . ALA A 1 70 ? 6.887 -1.462 -3.747 1.00 95.19 70 ALA A CA 1
ATOM 563 C C . ALA A 1 70 ? 5.757 -1.934 -2.840 1.00 95.19 70 ALA A C 1
ATOM 565 O O . ALA A 1 70 ? 4.698 -2.308 -3.340 1.00 95.19 70 ALA A O 1
ATOM 566 N N . GLU A 1 71 ? 5.966 -1.895 -1.529 1.00 96.44 71 GLU A N 1
ATOM 567 C CA . GLU A 1 71 ? 4.954 -2.222 -0.528 1.00 96.44 71 GLU A CA 1
ATOM 568 C C . GLU A 1 71 ? 4.697 -1.002 0.360 1.00 96.44 71 GLU A C 1
ATOM 570 O O . GLU A 1 71 ? 5.620 -0.323 0.820 1.00 96.44 71 GLU A O 1
ATOM 575 N N . VAL A 1 72 ? 3.422 -0.734 0.632 1.00 97.62 72 VAL A N 1
ATOM 576 C CA . VAL A 1 72 ? 3.008 0.117 1.744 1.00 97.62 72 VAL A CA 1
ATOM 577 C C . VAL A 1 72 ? 2.317 -0.742 2.787 1.00 97.62 72 VAL A C 1
ATOM 579 O O . VAL A 1 72 ? 1.341 -1.425 2.488 1.00 97.62 72 VAL A O 1
ATOM 582 N N . SER A 1 73 ? 2.804 -0.657 4.022 1.00 96.62 73 SER A N 1
ATOM 583 C CA . SER A 1 73 ? 2.188 -1.268 5.198 1.00 96.62 73 SER A CA 1
ATOM 584 C C . SER A 1 73 ? 1.564 -0.175 6.069 1.00 96.62 73 SER A C 1
ATOM 586 O O . SER A 1 73 ? 2.257 0.720 6.564 1.00 96.62 73 SER A O 1
ATOM 588 N N . ILE A 1 74 ? 0.247 -0.239 6.253 1.00 96.00 74 ILE A N 1
ATOM 589 C CA . ILE A 1 74 ? -0.529 0.615 7.156 1.00 96.00 74 ILE A CA 1
ATOM 590 C C . ILE A 1 74 ? -0.789 -0.178 8.428 1.00 96.00 74 ILE A C 1
ATOM 592 O O . ILE A 1 74 ? -1.532 -1.156 8.423 1.00 96.00 74 ILE A O 1
ATOM 596 N N . TYR A 1 75 ? -0.177 0.259 9.519 1.00 93.75 75 TYR A N 1
ATOM 597 C CA . TYR A 1 75 ? -0.406 -0.282 10.846 1.00 93.75 75 TYR A CA 1
ATOM 598 C C . TYR A 1 75 ? -1.582 0.440 11.475 1.00 93.75 75 TYR A C 1
ATOM 600 O O . TYR A 1 75 ? -1.629 1.677 11.490 1.00 93.75 75 TYR A O 1
ATOM 608 N N . PHE A 1 76 ? -2.526 -0.328 11.995 1.00 92.00 76 PHE A N 1
ATOM 609 C CA . PHE A 1 76 ? -3.729 0.222 12.585 1.00 92.00 76 PHE A CA 1
ATOM 610 C C . PHE A 1 76 ? -4.224 -0.605 13.765 1.00 92.00 76 PHE A C 1
ATOM 612 O O . PHE A 1 76 ? -3.887 -1.776 13.961 1.00 92.00 76 PHE A O 1
ATOM 619 N N . GLU A 1 77 ? -5.054 0.043 14.564 1.00 91.00 77 GLU A N 1
ATOM 620 C CA . GLU A 1 77 ? -5.693 -0.533 15.732 1.00 91.00 77 GLU A CA 1
ATOM 621 C C . GLU A 1 77 ? -7.165 -0.145 15.755 1.00 91.00 77 GLU A C 1
ATOM 623 O O . GLU A 1 77 ? -7.551 0.913 15.258 1.00 91.00 77 GLU A O 1
ATOM 628 N N . THR A 1 78 ? -7.976 -0.985 16.381 1.00 88.12 78 THR A N 1
ATOM 629 C CA . THR A 1 78 ? -9.348 -0.664 16.772 1.00 88.12 78 THR A CA 1
ATOM 630 C C . THR A 1 78 ? -9.447 -0.723 18.296 1.00 88.12 78 THR A C 1
ATOM 632 O O . THR A 1 78 ? -8.467 -1.006 18.995 1.00 88.12 78 THR A O 1
ATOM 635 N N . TYR A 1 79 ? -10.634 -0.464 18.842 1.00 85.50 79 TYR A N 1
ATOM 636 C CA . TYR A 1 79 ? -10.887 -0.677 20.268 1.00 85.50 79 TYR A CA 1
ATOM 637 C C . TYR A 1 79 ? -10.648 -2.139 20.692 1.00 85.50 79 TYR A C 1
ATOM 639 O O . TYR A 1 79 ? -10.039 -2.393 21.728 1.00 85.50 79 TYR A O 1
ATOM 647 N N . SER A 1 80 ? -11.078 -3.098 19.869 1.00 82.00 80 SER A N 1
ATOM 648 C CA . SER A 1 80 ? -11.047 -4.532 20.177 1.00 82.00 80 SER A CA 1
ATOM 649 C C . SER A 1 80 ? -9.758 -5.243 19.760 1.00 82.00 80 SER A C 1
ATOM 651 O O . SER A 1 80 ? -9.598 -6.427 20.051 1.00 82.00 80 SER A O 1
ATOM 653 N N . CYS A 1 81 ? -8.850 -4.572 19.047 1.00 80.62 81 CYS A N 1
ATOM 654 C CA . CYS A 1 81 ? -7.777 -5.265 18.349 1.00 80.62 81 CYS A CA 1
ATOM 655 C C . CYS A 1 81 ? -6.559 -4.375 18.086 1.00 80.62 81 CYS A C 1
ATOM 657 O O . CYS A 1 81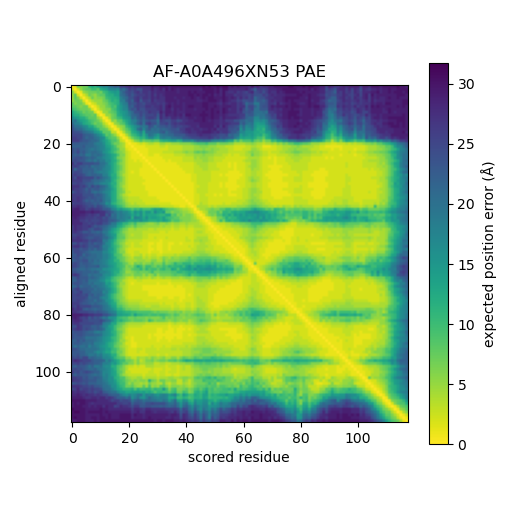 ? -6.680 -3.226 17.655 1.00 80.62 81 CYS A O 1
ATOM 659 N N . LYS A 1 82 ? -5.366 -4.921 18.328 1.00 85.56 82 LYS A N 1
ATOM 660 C CA . LYS A 1 82 ? -4.092 -4.191 18.297 1.00 85.56 82 LYS A CA 1
ATOM 661 C C . LYS A 1 82 ? -3.145 -4.762 17.244 1.00 85.56 82 LYS A C 1
ATOM 663 O O . LYS A 1 82 ? -3.210 -5.948 16.945 1.00 85.56 82 LYS A O 1
ATOM 668 N N . ASN A 1 83 ? -2.236 -3.921 16.745 1.00 83.31 83 ASN A N 1
ATOM 669 C CA . ASN A 1 83 ? -1.133 -4.296 15.848 1.00 83.31 83 ASN A CA 1
ATOM 670 C C . ASN A 1 83 ? -1.550 -4.936 14.509 1.00 83.31 83 ASN A C 1
ATOM 672 O O . ASN A 1 83 ? -0.871 -5.838 14.020 1.00 83.31 83 ASN A O 1
ATOM 676 N N . ASN A 1 84 ? -2.635 -4.467 13.891 1.00 89.38 84 ASN A N 1
ATOM 677 C CA . ASN A 1 84 ? -3.039 -4.960 12.573 1.00 89.38 84 ASN A CA 1
ATOM 678 C C . ASN A 1 84 ? -2.282 -4.257 11.462 1.00 89.38 84 ASN A C 1
ATOM 680 O O . ASN A 1 84 ? -1.812 -3.130 11.625 1.00 89.38 84 ASN A O 1
ATOM 684 N N . ILE A 1 85 ? -2.197 -4.933 10.319 1.00 92.00 85 ILE A N 1
ATOM 685 C CA . ILE A 1 85 ? -1.489 -4.441 9.146 1.00 92.00 85 ILE A CA 1
ATOM 686 C C . ILE A 1 85 ? -2.402 -4.580 7.932 1.00 92.00 85 ILE A C 1
ATOM 688 O O . ILE A 1 85 ? -3.003 -5.628 7.699 1.00 92.00 85 ILE A O 1
ATOM 692 N N . PHE A 1 86 ? -2.497 -3.506 7.161 1.00 93.25 86 PHE A N 1
ATOM 693 C CA . PHE A 1 86 ? -3.057 -3.493 5.821 1.00 93.25 86 PHE A CA 1
ATOM 694 C C . PHE A 1 86 ? -1.918 -3.252 4.836 1.00 93.25 86 PHE A C 1
ATOM 696 O O . PHE A 1 86 ? -1.173 -2.280 4.983 1.00 93.25 86 PHE A O 1
ATOM 703 N N . LYS A 1 87 ? -1.756 -4.147 3.866 1.00 95.62 87 LYS A N 1
ATOM 704 C CA . LYS A 1 87 ? -0.655 -4.109 2.906 1.00 95.62 87 LYS A CA 1
ATOM 705 C C . LYS A 1 87 ? -1.169 -3.872 1.503 1.00 95.62 87 LYS A C 1
ATOM 707 O O . LYS A 1 87 ? -2.127 -4.517 1.079 1.00 95.62 87 LYS A O 1
ATOM 712 N N . VAL A 1 88 ? -0.478 -2.997 0.784 1.00 96.62 88 VAL A N 1
ATOM 713 C CA . VAL A 1 88 ? -0.681 -2.786 -0.647 1.00 96.62 88 VAL A CA 1
ATOM 714 C C . VAL A 1 88 ? 0.654 -2.919 -1.355 1.00 96.62 88 VAL A C 1
ATOM 716 O O . VAL A 1 88 ? 1.619 -2.249 -0.982 1.00 96.62 88 VAL A O 1
ATOM 719 N N . THR A 1 89 ? 0.704 -3.780 -2.366 1.00 95.56 89 THR A N 1
ATOM 720 C CA . THR A 1 89 ? 1.922 -4.063 -3.131 1.00 95.56 89 THR A CA 1
ATOM 721 C C . THR A 1 89 ? 1.714 -3.735 -4.603 1.00 95.56 89 THR A C 1
ATOM 723 O O . THR A 1 89 ? 0.681 -4.074 -5.180 1.00 95.56 89 THR A O 1
ATOM 726 N N . TRP A 1 90 ? 2.719 -3.129 -5.231 1.00 95.19 90 TRP A N 1
ATOM 727 C CA . TRP A 1 90 ? 2.754 -2.830 -6.662 1.00 95.19 90 TRP A CA 1
ATOM 728 C C . TRP A 1 90 ? 3.966 -3.459 -7.335 1.00 95.19 90 TRP A C 1
ATOM 730 O O . TRP A 1 90 ? 5.017 -3.629 -6.710 1.00 95.19 90 TRP A O 1
ATOM 740 N N . TYR A 1 91 ? 3.821 -3.698 -8.637 1.00 93.00 91 TYR A N 1
ATOM 741 C CA . TYR A 1 91 ? 4.926 -3.959 -9.546 1.00 93.00 91 TYR A CA 1
ATOM 742 C C . TYR A 1 91 ? 5.034 -2.818 -10.568 1.00 93.00 91 TYR A C 1
ATOM 744 O O . TYR A 1 91 ? 4.025 -2.222 -10.939 1.00 93.00 91 TYR A O 1
ATOM 752 N N . PRO A 1 92 ? 6.230 -2.520 -11.084 1.00 91.50 92 PRO A N 1
ATOM 753 C CA . PRO A 1 92 ? 6.426 -1.502 -12.111 1.00 91.50 92 PRO A CA 1
ATOM 754 C C . PRO A 1 92 ? 5.606 -1.733 -13.384 1.00 91.50 92 PRO A C 1
ATOM 756 O O . PRO A 1 92 ? 5.127 -0.782 -13.995 1.00 91.50 92 PRO A O 1
ATOM 759 N N . ASN A 1 93 ? 5.400 -2.995 -13.763 1.00 90.06 93 ASN A N 1
ATOM 760 C CA . ASN A 1 93 ? 4.602 -3.371 -14.930 1.00 90.06 93 ASN A CA 1
ATOM 761 C C . ASN A 1 93 ? 3.083 -3.203 -14.729 1.00 90.06 93 ASN A C 1
ATOM 763 O O . ASN A 1 93 ? 2.343 -3.298 -15.704 1.00 90.06 93 ASN A O 1
ATOM 767 N N . SER A 1 94 ? 2.607 -2.943 -13.505 1.00 90.50 94 SER A N 1
ATOM 768 C CA . SER A 1 94 ? 1.198 -2.625 -13.240 1.00 90.50 94 SER A CA 1
ATOM 769 C C . SER A 1 94 ? 0.893 -1.127 -13.348 1.00 90.50 94 SER A C 1
ATOM 771 O O . SER A 1 94 ? -0.229 -0.695 -13.070 1.00 90.50 94 SER A O 1
ATOM 773 N N . CYS A 1 95 ? 1.882 -0.326 -13.751 1.00 90.62 95 CYS A N 1
ATOM 774 C CA . CYS A 1 95 ? 1.762 1.111 -13.928 1.00 90.62 95 CYS A CA 1
ATOM 775 C C . CYS A 1 95 ? 1.390 1.494 -15.367 1.00 90.62 95 CYS A C 1
ATOM 777 O O . CYS A 1 95 ? 1.988 1.032 -16.333 1.00 90.62 95 CYS A O 1
ATOM 779 N N . SER A 1 96 ? 0.415 2.391 -15.481 1.00 88.00 96 SER A N 1
ATOM 780 C CA . SER A 1 96 ? 0.021 3.116 -16.696 1.00 88.00 96 SER A CA 1
ATOM 781 C C . SER A 1 96 ? 0.577 4.546 -16.660 1.00 88.00 96 SER A C 1
ATOM 783 O O . SER A 1 96 ? 1.392 4.853 -15.802 1.00 88.00 96 SER A O 1
ATOM 785 N N . GLU A 1 97 ? 0.169 5.451 -17.551 1.00 84.69 97 GLU A N 1
ATOM 786 C CA . GLU A 1 97 ? 0.742 6.809 -17.633 1.00 84.69 97 GLU A CA 1
ATOM 787 C C . GLU A 1 97 ? 0.699 7.607 -16.314 1.00 84.69 97 GLU A C 1
ATOM 789 O O . GLU A 1 97 ? 1.583 8.428 -16.070 1.00 84.69 97 GLU A O 1
ATOM 794 N N . ASN A 1 98 ? -0.289 7.369 -15.443 1.00 87.38 98 ASN A N 1
ATOM 795 C CA . ASN A 1 98 ? -0.496 8.158 -14.221 1.00 87.38 98 ASN A CA 1
ATOM 796 C C . ASN A 1 98 ? -0.977 7.363 -12.992 1.00 87.38 98 ASN A C 1
ATOM 798 O O . ASN A 1 98 ? -1.215 7.957 -11.934 1.00 87.38 98 ASN A O 1
ATOM 802 N N . TYR A 1 99 ? -1.134 6.047 -13.110 1.00 88.44 99 TYR A N 1
ATOM 803 C CA . TYR A 1 99 ? -1.685 5.203 -12.054 1.00 88.44 99 TYR A CA 1
ATOM 804 C C . TYR A 1 99 ? -1.048 3.815 -12.068 1.00 88.44 99 TYR A C 1
ATOM 806 O O . TYR A 1 99 ? -0.850 3.247 -13.140 1.00 88.44 99 TYR A O 1
ATOM 814 N N . CYS A 1 100 ? -0.740 3.270 -10.888 1.00 91.19 100 CYS A N 1
ATOM 815 C CA . CYS A 1 100 ? -0.322 1.878 -10.740 1.00 91.19 100 CYS A CA 1
ATOM 816 C C . CYS A 1 100 ? -1.439 1.091 -10.071 1.00 91.19 100 CYS A C 1
ATOM 818 O O . CYS A 1 100 ? -1.824 1.395 -8.940 1.00 91.19 100 CYS A O 1
ATOM 820 N N . THR A 1 101 ? -1.914 0.053 -10.751 1.00 92.38 101 THR A N 1
ATOM 821 C CA . THR A 1 101 ? -2.887 -0.871 -10.176 1.00 92.38 101 THR A CA 1
ATOM 822 C C . THR A 1 101 ? -2.190 -1.713 -9.108 1.00 92.38 101 THR A C 1
ATOM 824 O O . THR A 1 101 ? -1.134 -2.291 -9.398 1.00 92.38 101 THR A O 1
ATOM 827 N N . PRO A 1 102 ? -2.713 -1.782 -7.872 1.00 91.56 102 PRO A N 1
ATOM 828 C CA . PRO A 1 102 ? -2.140 -2.635 -6.842 1.00 91.56 102 PRO A CA 1
ATOM 829 C C . PRO A 1 102 ? -2.258 -4.101 -7.262 1.00 91.56 102 PRO A C 1
ATOM 831 O O . PRO A 1 102 ? -3.310 -4.560 -7.698 1.00 91.56 102 PRO A O 1
ATOM 834 N N . PHE A 1 103 ? -1.158 -4.835 -7.141 1.00 87.75 103 PHE A N 1
ATOM 835 C CA . PHE A 1 103 ? -1.118 -6.267 -7.423 1.00 87.75 103 PHE A CA 1
ATOM 836 C C . PHE A 1 103 ? -1.754 -7.076 -6.295 1.00 87.75 103 PHE A C 1
ATOM 838 O O . PHE A 1 103 ? -2.418 -8.082 -6.530 1.00 87.75 103 PHE A O 1
ATOM 84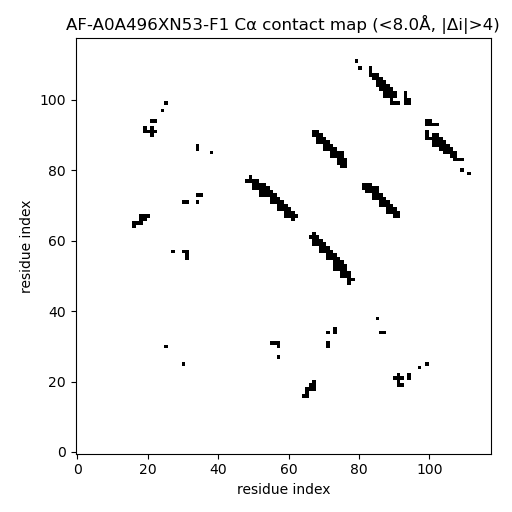5 N N . LEU A 1 104 ? -1.529 -6.636 -5.059 1.00 85.62 104 LEU A N 1
ATOM 846 C CA . LEU A 1 104 ? -1.968 -7.337 -3.869 1.00 85.62 104 LEU A CA 1
ATOM 847 C C . LEU A 1 104 ? -2.478 -6.332 -2.850 1.00 85.62 104 LEU A C 1
ATOM 849 O O . LEU A 1 104 ? -1.786 -5.369 -2.518 1.00 85.62 104 LEU A O 1
ATOM 853 N N . ILE A 1 105 ? -3.679 -6.600 -2.347 1.00 85.44 105 ILE A N 1
ATOM 854 C CA . ILE A 1 105 ? -4.264 -5.928 -1.195 1.00 85.44 105 ILE A CA 1
ATOM 855 C C . ILE A 1 105 ? -4.505 -7.009 -0.151 1.00 85.44 105 ILE A C 1
ATOM 857 O O . ILE A 1 105 ? -5.304 -7.922 -0.359 1.00 85.44 105 ILE A O 1
ATOM 861 N N . GLN A 1 106 ? -3.782 -6.932 0.960 1.00 85.31 106 GLN A N 1
ATOM 862 C CA . GLN A 1 106 ? -3.948 -7.843 2.085 1.00 85.31 106 GLN A CA 1
ATOM 863 C C . GLN A 1 106 ? -4.435 -7.060 3.289 1.00 85.31 106 GLN A C 1
ATOM 865 O O . GLN A 1 106 ? -3.745 -6.180 3.805 1.00 85.31 106 GLN A O 1
ATOM 870 N N . SER A 1 107 ? -5.623 -7.416 3.756 1.00 76.94 107 SER A N 1
ATOM 871 C CA . SER A 1 107 ? -6.121 -7.010 5.056 1.00 76.94 107 SER A CA 1
ATOM 872 C C . SER A 1 107 ? -6.097 -8.222 5.978 1.00 76.94 107 SER A C 1
ATOM 874 O O . SER A 1 107 ? -6.521 -9.318 5.615 1.00 76.94 107 SER A O 1
ATOM 876 N N . TYR A 1 108 ? -5.619 -8.013 7.198 1.00 70.94 108 TYR A N 1
ATOM 877 C CA . TYR A 1 108 ? -5.870 -8.928 8.303 1.00 70.94 108 TYR A CA 1
ATOM 878 C C . TYR A 1 108 ? -6.925 -8.265 9.191 1.00 70.94 108 TYR A C 1
ATOM 880 O O . TYR A 1 108 ? -6.575 -7.690 10.222 1.00 70.94 108 TYR A O 1
ATOM 888 N N . PRO A 1 109 ? -8.205 -8.211 8.757 1.00 61.06 109 PRO A N 1
ATOM 889 C CA . PRO A 1 109 ? -9.247 -7.638 9.583 1.00 61.06 109 PRO A CA 1
ATOM 890 C C . PRO A 1 109 ? -9.376 -8.510 10.823 1.00 61.06 109 PRO A C 1
ATOM 892 O O . PRO A 1 109 ? -9.342 -9.743 10.750 1.00 61.06 109 PRO A O 1
ATOM 895 N N . CYS A 1 110 ? -9.522 -7.871 11.975 1.00 63.19 110 CYS A N 1
ATOM 896 C CA . CYS A 1 110 ? -9.770 -8.604 13.200 1.00 63.19 110 CYS A CA 1
ATOM 897 C C . CYS A 1 110 ? -11.042 -9.417 13.011 1.00 63.19 110 CYS A C 1
ATOM 899 O O . CYS A 1 110 ? -12.091 -8.857 12.682 1.00 63.19 110 CYS A O 1
ATOM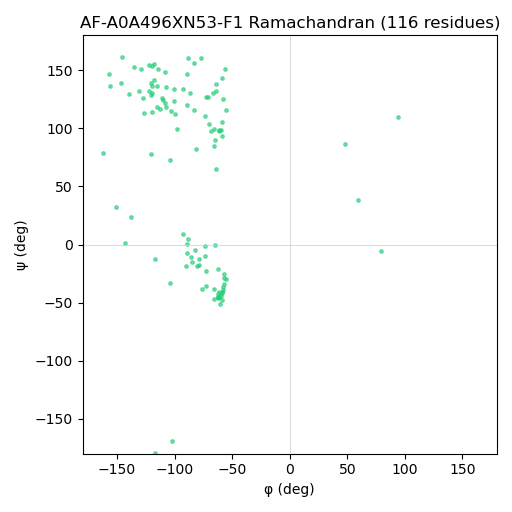 901 N N . ARG A 1 111 ? -10.958 -10.735 13.228 1.00 55.84 111 ARG A N 1
ATOM 902 C CA . ARG A 1 111 ? -12.162 -11.509 13.509 1.00 55.84 111 ARG A CA 1
ATOM 903 C C . ARG A 1 111 ? -12.742 -10.877 14.759 1.00 55.84 111 ARG A C 1
ATOM 905 O O . ARG A 1 111 ? -12.177 -11.015 15.842 1.00 55.84 111 ARG A O 1
ATOM 912 N N . GLN A 1 112 ? -13.816 -10.116 14.589 1.00 51.59 112 GLN A N 1
ATOM 913 C CA . GLN A 1 112 ? -14.659 -9.788 15.715 1.00 51.59 112 GLN A CA 1
ATOM 914 C C . GLN A 1 112 ? -15.041 -11.145 16.295 1.00 51.59 112 GLN A C 1
ATOM 916 O O . GLN A 1 112 ? -15.635 -11.973 15.602 1.00 51.59 112 GLN A O 1
ATOM 921 N N . ASN A 1 113 ? -14.612 -11.426 17.522 1.00 43.16 113 ASN A N 1
ATOM 922 C CA . ASN A 1 113 ? -15.298 -12.442 18.286 1.00 43.16 113 ASN A CA 1
ATOM 923 C C . ASN A 1 113 ? -16.732 -11.924 18.387 1.00 43.16 113 ASN A C 1
ATOM 925 O O . ASN A 1 113 ? -17.013 -11.047 19.199 1.00 43.16 113 ASN A O 1
ATOM 929 N N . LEU A 1 114 ? -17.613 -12.434 17.524 1.00 44.38 114 LEU A N 1
ATOM 930 C CA . LEU A 1 114 ? -19.050 -12.483 17.756 1.00 44.38 114 LEU A CA 1
ATOM 931 C C . LEU A 1 114 ? -19.252 -13.412 18.959 1.00 44.38 114 LEU A C 1
ATOM 933 O O . LEU A 1 114 ? -19.727 -14.533 18.831 1.00 44.38 114 LEU A O 1
ATOM 937 N N . LEU A 1 115 ? -18.757 -12.998 20.120 1.00 49.28 115 LEU A N 1
ATOM 938 C CA . LEU A 1 115 ? -19.086 -13.612 21.384 1.00 49.28 115 LEU A CA 1
ATOM 939 C C . LEU A 1 115 ? -20.172 -12.735 21.990 1.00 49.28 115 LEU A C 1
ATOM 941 O O . LEU A 1 115 ? -19.894 -11.698 22.586 1.00 49.28 115 LEU A O 1
ATOM 945 N N . ASN A 1 116 ? -21.385 -13.254 21.804 1.00 43.44 116 ASN A N 1
ATOM 946 C CA . ASN A 1 116 ? -22.613 -13.039 22.559 1.00 43.44 116 ASN A CA 1
ATOM 947 C C . ASN A 1 116 ? -23.567 -11.951 22.053 1.00 43.44 116 ASN A C 1
ATOM 949 O O . ASN A 1 116 ? -23.346 -10.753 22.211 1.00 43.44 116 ASN A O 1
ATOM 953 N N . GLY A 1 117 ? -24.687 -12.452 21.536 1.00 41.66 117 GLY A N 1
ATOM 954 C CA . GLY A 1 117 ? -25.957 -11.776 21.327 1.00 41.66 117 GLY A CA 1
ATOM 955 C C . GLY A 1 117 ? -27.029 -12.853 21.142 1.00 41.66 117 GLY A C 1
ATOM 956 O O . GLY A 1 117 ? -27.370 -13.143 20.000 1.00 41.66 117 GLY A O 1
ATOM 957 N N . ASP A 1 118 ? -27.450 -13.422 22.281 1.00 36.06 118 ASP A N 1
ATOM 958 C CA . ASP A 1 118 ? -28.502 -14.430 22.561 1.00 36.06 118 ASP A CA 1
ATOM 959 C C . ASP A 1 118 ? -28.052 -15.881 22.825 1.00 36.06 118 ASP A C 1
ATOM 961 O O . ASP A 1 118 ? -27.619 -16.596 21.893 1.00 36.06 118 ASP A O 1
#

Radius of gyration: 22.3 Å; Cα contacts (8 Å, |Δi|>4): 153; chains: 1; bounding box: 63×46×61 Å

Secondary structure (DSSP, 8-state):
--SSTTGGGG----------PPPTT--HHHHHHHHHHHHHHHHTT-TT---EEEEEEEEEEE-TTS-EEEEEEEEEE-SS--SEEEEEEE-GGGB-SS-B--SEEEE-----------

Nearest PDB structures (foldseek):
  6ta7-assembly1_A  TM=3.400E-01  e=2.533E-01  Homo sapiens
  8th5-assembly5_I  TM=4.195E-01  e=9.635E-01  Homo sapiens
  7xhg-assembly2_C  TM=3.525E-01  e=5.390E-01  Homo sapiens
  6ta7-assembly1_E-2  TM=3.776E-01  e=1.082E+00  Homo sapiens
  5drv-assembly1_A-2  TM=3.596E-01  e=1.365E+00  Homo sapiens